Protein AF-A0A933M8C5-F1 (afdb_monomer)

Sequence (82 aa):
MYQTLTVSDMLYQKLQTTAHNGGFENLEEFIQKLIEVWQAQTEELHRRQEQVRRIDEMRARLLKTYGEMQDSTELIRADRER

pLDDT: mean 89.44, std 9.43, range [51.41, 97.44]

Foldseek 3Di:
DDDDDDDDPVVVVVLQVVCVVVVHPDSVVSVVVVVVVVVVVVVVVVVVVVVVVVVVVVVVVCCVVPNDDDDCVVVVVVVVVD

Structure (mmCIF, N/CA/C/O backbone):
data_AF-A0A933M8C5-F1
#
_entry.id   AF-A0A933M8C5-F1
#
loop_
_atom_site.group_PDB
_atom_site.id
_atom_site.type_symbol
_atom_site.label_atom_id
_atom_site.label_alt_id
_atom_site.label_comp_id
_atom_site.label_asym_id
_atom_site.label_entity_id
_atom_site.label_seq_id
_atom_site.pdbx_PDB_ins_code
_atom_site.Cartn_x
_atom_site.Cartn_y
_atom_site.Cartn_z
_atom_site.occupancy
_atom_site.B_iso_or_equiv
_atom_site.auth_seq_id
_atom_site.auth_comp_id
_atom_site.auth_asym_id
_atom_site.auth_atom_id
_atom_site.pdbx_PDB_model_num
ATOM 1 N N . MET A 1 1 ? -0.972 17.652 23.262 1.00 51.41 1 MET A N 1
ATOM 2 C CA . MET A 1 1 ? -2.015 18.362 22.491 1.00 51.41 1 MET A CA 1
ATOM 3 C C . MET A 1 1 ? -2.853 17.276 21.842 1.00 51.41 1 MET A C 1
ATOM 5 O O . MET A 1 1 ? -2.272 16.477 21.125 1.00 51.41 1 MET A O 1
ATOM 9 N N . TYR A 1 2 ? -4.137 17.154 22.177 1.00 74.38 2 TYR A N 1
ATOM 10 C CA . TYR A 1 2 ? -4.985 16.082 21.644 1.00 74.38 2 TYR A CA 1
ATOM 11 C C . TYR A 1 2 ? -5.725 16.592 20.412 1.00 74.38 2 TYR A C 1
ATOM 13 O O . TYR A 1 2 ? -6.310 17.674 20.453 1.00 74.38 2 TYR A O 1
ATOM 21 N N . GLN A 1 3 ? -5.666 15.831 19.324 1.00 81.56 3 GLN A N 1
ATOM 22 C CA . GLN A 1 3 ? -6.454 16.079 18.123 1.00 81.56 3 GLN A CA 1
ATOM 23 C C . GLN A 1 3 ? -7.560 15.032 18.069 1.00 81.56 3 GLN A C 1
ATOM 25 O O . GLN A 1 3 ? -7.307 13.845 18.255 1.00 81.56 3 GLN A O 1
ATOM 30 N N . THR A 1 4 ? -8.793 15.480 17.869 1.00 86.25 4 THR A N 1
ATOM 31 C CA . THR A 1 4 ? -9.955 14.603 17.756 1.00 86.25 4 THR A CA 1
ATOM 32 C C . THR A 1 4 ? -10.304 14.414 16.289 1.00 86.25 4 THR A C 1
ATOM 34 O O . THR A 1 4 ? -10.213 15.344 15.488 1.00 86.25 4 THR A O 1
ATOM 37 N N . LEU A 1 5 ? -10.700 13.195 15.931 1.00 86.50 5 LEU A N 1
ATOM 38 C CA . LEU A 1 5 ? -11.090 12.841 14.573 1.00 86.50 5 LEU A CA 1
ATOM 39 C C . LEU A 1 5 ? -12.496 12.255 14.624 1.00 86.50 5 LEU A C 1
ATOM 41 O O . LEU A 1 5 ? -12.761 11.318 15.375 1.00 86.50 5 LEU A O 1
ATOM 45 N N . THR A 1 6 ? -13.415 12.847 13.869 1.00 92.75 6 THR A N 1
ATOM 46 C CA . THR A 1 6 ? -14.799 12.376 13.809 1.00 92.75 6 THR A CA 1
ATOM 47 C C . THR A 1 6 ? -14.926 11.367 12.678 1.00 92.75 6 THR A C 1
ATOM 49 O O . THR A 1 6 ? -14.570 11.650 11.536 1.00 92.75 6 THR A O 1
ATOM 52 N N . VAL A 1 7 ? -15.443 10.187 12.998 1.00 92.44 7 VAL A N 1
ATOM 53 C CA . VAL A 1 7 ? -15.716 9.109 12.044 1.00 92.44 7 VAL A CA 1
ATOM 54 C C . VAL A 1 7 ? -17.177 8.693 12.162 1.00 92.44 7 VAL A C 1
ATOM 56 O O . VAL A 1 7 ? -17.820 8.967 13.173 1.00 92.44 7 VAL A O 1
ATOM 59 N N . SER A 1 8 ? -17.718 8.038 11.135 1.00 96.44 8 SER A N 1
ATOM 60 C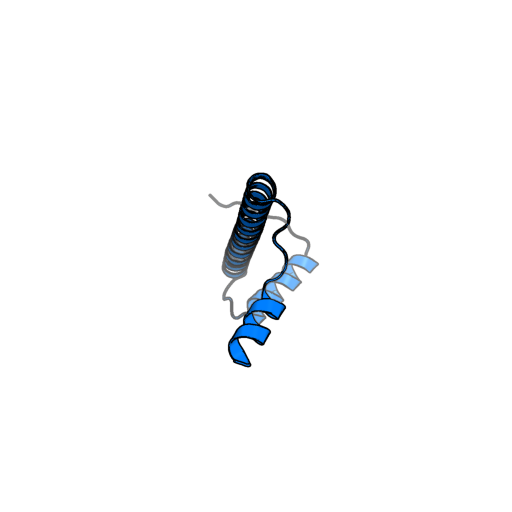 CA . SER A 1 8 ? -19.059 7.461 11.232 1.00 96.44 8 SER A CA 1
ATOM 61 C C . SER A 1 8 ? -19.079 6.288 12.213 1.00 96.44 8 SER A C 1
ATOM 63 O O . SER A 1 8 ? -18.101 5.541 12.310 1.00 96.44 8 SER A O 1
ATOM 65 N N . ASP A 1 9 ? -20.212 6.071 12.881 1.00 95.88 9 ASP A N 1
ATOM 66 C CA . ASP A 1 9 ? -20.372 4.971 13.843 1.00 95.88 9 ASP A CA 1
ATOM 67 C C . ASP A 1 9 ? -20.066 3.610 13.214 1.00 95.88 9 ASP A C 1
ATOM 69 O O . ASP A 1 9 ? -19.387 2.773 13.803 1.00 95.88 9 ASP A O 1
ATOM 73 N N . MET A 1 10 ? -20.498 3.404 11.967 1.00 96.62 10 MET A N 1
ATOM 74 C CA . MET A 1 10 ? -20.210 2.181 11.219 1.00 96.62 10 MET A CA 1
ATOM 75 C C . MET A 1 10 ? -18.703 1.971 11.020 1.00 96.62 10 MET A C 1
ATOM 77 O O . MET A 1 10 ? -18.211 0.849 11.158 1.00 96.62 10 MET A O 1
ATOM 81 N N . LEU A 1 11 ? -17.961 3.036 10.694 1.00 94.56 11 LEU A N 1
ATOM 82 C CA . LEU A 1 11 ? -16.513 2.951 10.530 1.00 94.56 11 LEU A CA 1
ATOM 83 C C . LEU A 1 11 ? -15.832 2.684 11.873 1.00 94.56 11 LEU A C 1
ATOM 85 O O . LEU A 1 11 ? -14.966 1.816 11.942 1.00 94.56 11 LEU A O 1
ATOM 89 N N . TYR A 1 12 ? -16.258 3.367 12.935 1.00 94.25 12 TYR A N 1
ATOM 90 C CA . TYR A 1 12 ? -15.745 3.145 14.283 1.00 94.25 12 TYR A CA 1
ATOM 91 C C . TYR A 1 12 ? -15.927 1.687 14.728 1.00 94.25 12 TYR A C 1
ATOM 93 O O . TYR A 1 12 ? -14.956 1.036 15.104 1.00 94.25 12 TYR A O 1
ATOM 101 N N . GLN A 1 13 ? -17.138 1.138 14.591 1.00 94.88 13 GLN A N 1
ATOM 102 C CA . GLN A 1 13 ? -17.446 -0.253 14.947 1.00 94.88 13 GLN A CA 1
ATOM 103 C C . GLN A 1 13 ? -16.600 -1.255 14.157 1.00 94.88 13 GLN A C 1
ATOM 105 O O . GLN A 1 13 ? -16.061 -2.217 14.714 1.00 94.88 13 GLN A O 1
ATOM 110 N N . LYS A 1 14 ? -16.434 -1.014 12.850 1.00 95.00 14 LYS A N 1
ATOM 111 C CA . LYS A 1 14 ? -15.593 -1.855 11.997 1.00 95.00 14 LYS A CA 1
ATOM 112 C C . LYS A 1 14 ? -14.131 -1.806 12.435 1.00 95.00 14 LYS A C 1
ATOM 114 O O . LYS A 1 14 ? -13.493 -2.856 12.523 1.00 95.00 14 LYS A O 1
ATOM 119 N N . LEU A 1 15 ? -13.602 -0.617 12.715 1.00 93.94 15 LEU A N 1
ATOM 120 C CA . LEU A 1 15 ? -12.228 -0.455 13.181 1.00 93.94 15 LEU A CA 1
ATOM 121 C C . LEU A 1 15 ? -12.017 -1.117 14.544 1.00 93.94 15 LEU A C 1
ATOM 123 O O . LEU A 1 15 ? -11.045 -1.842 14.707 1.00 93.94 15 LEU A O 1
ATOM 127 N N . GLN A 1 16 ? -12.948 -0.944 15.481 1.00 93.31 16 GLN A N 1
ATOM 128 C CA . GLN A 1 16 ? -12.879 -1.550 16.809 1.00 93.31 16 GLN A CA 1
ATOM 129 C C . GLN A 1 16 ? -12.908 -3.082 16.738 1.00 93.31 16 GLN A C 1
ATOM 131 O O . GLN A 1 16 ? -12.091 -3.745 17.371 1.00 93.31 16 GLN A O 1
ATOM 136 N N . THR A 1 17 ? -13.796 -3.648 15.915 1.00 94.56 17 THR A N 1
ATOM 137 C CA . THR A 1 17 ? -13.872 -5.102 15.697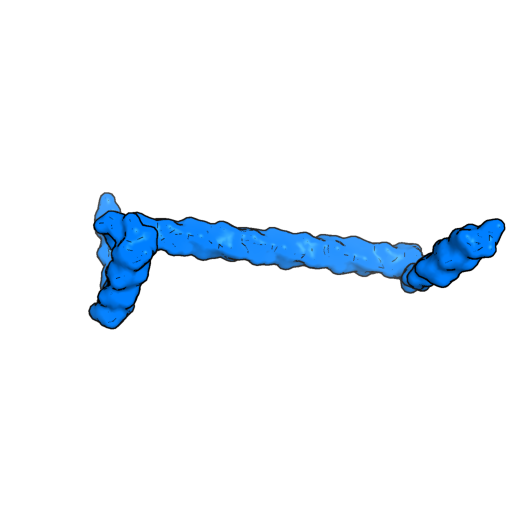 1.00 94.56 17 THR A CA 1
ATOM 138 C C . THR A 1 17 ? -12.589 -5.630 15.056 1.00 94.56 17 THR A C 1
ATOM 140 O O . THR A 1 17 ? -12.069 -6.666 15.457 1.00 94.56 17 THR A O 1
ATOM 143 N N . THR A 1 18 ? -12.047 -4.907 14.072 1.00 94.38 18 THR A N 1
ATOM 144 C CA . THR A 1 18 ? -10.805 -5.302 13.390 1.00 94.38 18 THR A CA 1
ATOM 145 C C . THR A 1 18 ? -9.603 -5.220 14.331 1.00 94.38 18 THR A C 1
ATOM 147 O O . THR A 1 18 ? -8.797 -6.145 14.354 1.00 94.38 18 THR A O 1
ATOM 150 N N . ALA A 1 19 ? -9.514 -4.162 15.142 1.00 94.12 19 ALA A N 1
ATOM 151 C CA . ALA A 1 19 ? -8.486 -3.994 16.165 1.00 94.12 19 ALA A CA 1
ATOM 152 C C . ALA A 1 19 ? -8.529 -5.144 17.179 1.00 94.12 19 ALA A C 1
ATOM 154 O O . ALA A 1 19 ? -7.515 -5.795 17.420 1.00 94.12 19 ALA A O 1
ATOM 155 N N . HIS A 1 20 ? -9.718 -5.459 17.700 1.00 93.00 20 HIS A N 1
ATOM 156 C CA . HIS A 1 20 ? -9.891 -6.540 18.665 1.00 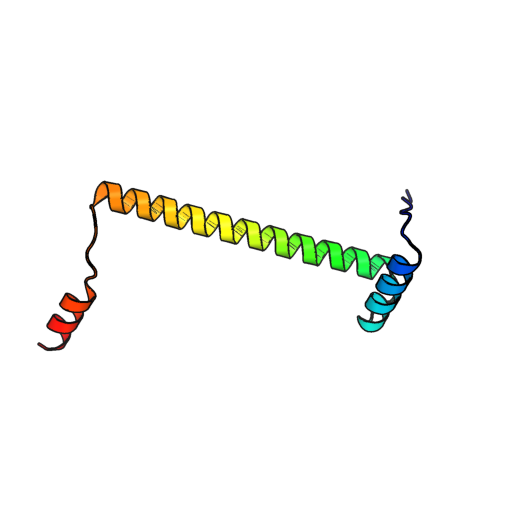93.00 20 HIS A CA 1
ATOM 157 C C . HIS A 1 20 ? -9.515 -7.907 18.079 1.00 93.00 20 HIS A C 1
ATOM 159 O O . HIS A 1 20 ? -8.755 -8.655 18.687 1.00 93.00 20 HIS A O 1
ATOM 165 N N . ASN A 1 21 ? -9.967 -8.205 16.857 1.00 93.25 21 ASN A N 1
ATOM 166 C CA . ASN A 1 21 ? -9.606 -9.442 16.158 1.00 93.25 21 ASN A CA 1
ATOM 167 C C . ASN A 1 21 ? -8.104 -9.527 15.844 1.00 93.25 21 ASN A C 1
ATOM 169 O O . ASN A 1 21 ? -7.556 -10.622 15.749 1.00 93.25 21 ASN A O 1
ATOM 173 N N . GLY A 1 22 ? -7.447 -8.380 15.668 1.00 90.06 22 GLY A N 1
ATOM 174 C CA . GLY A 1 22 ? -6.003 -8.270 15.484 1.00 90.06 22 GLY A CA 1
ATOM 175 C C . GLY A 1 22 ? -5.196 -8.339 16.783 1.00 90.06 22 GLY A C 1
ATOM 176 O O . GLY A 1 22 ? -3.972 -8.301 16.712 1.00 90.06 22 GLY A O 1
ATOM 177 N N . GLY A 1 23 ? -5.853 -8.440 17.945 1.00 93.56 23 GLY A N 1
ATOM 178 C CA . GLY A 1 23 ? -5.200 -8.502 19.254 1.00 93.56 23 GLY A CA 1
ATOM 179 C C . GLY A 1 23 ? -4.687 -7.157 19.776 1.00 93.56 23 GLY A C 1
ATOM 180 O O . GLY A 1 23 ? -3.858 -7.151 20.678 1.00 93.56 23 GLY A O 1
ATOM 181 N N . PHE A 1 24 ? -5.153 -6.034 19.224 1.00 94.38 24 PHE A N 1
ATOM 182 C CA . PHE A 1 24 ? -4.767 -4.700 19.686 1.00 94.38 24 PHE A CA 1
ATOM 183 C C . PHE A 1 24 ? -5.551 -4.309 20.940 1.00 94.38 24 PHE A C 1
ATOM 185 O O . PHE A 1 24 ? -6.764 -4.530 21.020 1.00 94.38 24 PHE A O 1
ATOM 192 N N . GLU A 1 25 ? -4.869 -3.694 21.907 1.00 86.94 25 GLU A N 1
ATOM 193 C CA . GLU A 1 25 ? -5.474 -3.327 23.193 1.00 86.94 25 GLU A CA 1
ATOM 194 C C . GLU A 1 25 ? -6.374 -2.094 23.076 1.00 86.94 25 GLU A C 1
ATOM 196 O O . GLU A 1 25 ? -7.346 -1.941 23.819 1.00 86.94 25 GLU A O 1
ATOM 201 N N . ASN A 1 26 ? -6.076 -1.210 22.123 1.00 88.62 26 ASN A N 1
ATOM 202 C CA . ASN A 1 26 ? -6.878 -0.028 21.856 1.00 88.62 26 ASN A CA 1
ATOM 203 C C . ASN A 1 26 ? -6.862 0.363 20.370 1.00 88.62 26 ASN A C 1
ATOM 205 O O . ASN A 1 26 ? -6.027 -0.065 19.572 1.00 88.62 26 ASN A O 1
ATOM 209 N N . LEU A 1 27 ? -7.835 1.196 20.001 1.00 90.94 27 LEU A N 1
ATOM 210 C CA . LEU A 1 27 ? -8.029 1.628 18.622 1.00 90.94 27 LEU A CA 1
ATOM 211 C C . LEU A 1 27 ? -6.893 2.538 18.119 1.00 90.94 27 LEU A C 1
ATOM 213 O O . LEU A 1 27 ? -6.594 2.529 16.929 1.00 90.94 27 LEU A O 1
ATOM 217 N N . GLU A 1 28 ? -6.264 3.312 19.002 1.00 91.00 28 GLU A N 1
ATOM 218 C CA . GLU A 1 28 ? -5.179 4.230 18.642 1.00 91.00 28 GLU A CA 1
ATOM 219 C C . GLU A 1 28 ? -3.927 3.464 18.200 1.00 91.00 28 GLU A C 1
ATOM 221 O O . GLU A 1 28 ? -3.382 3.746 17.136 1.00 91.00 28 GLU A O 1
ATOM 226 N N . GLU A 1 29 ? -3.541 2.429 18.945 1.00 92.38 29 GLU A N 1
ATOM 227 C CA . GLU A 1 29 ? -2.450 1.518 18.594 1.00 92.38 29 GLU A CA 1
ATOM 228 C C . GLU A 1 29 ? -2.701 0.842 17.240 1.00 92.38 29 GLU A C 1
ATOM 230 O O . GLU A 1 29 ? -1.817 0.789 16.381 1.00 92.38 29 GLU A O 1
ATOM 235 N N . PHE A 1 30 ? -3.932 0.384 17.007 1.00 94.75 30 PHE A N 1
ATOM 236 C CA . PHE A 1 30 ? -4.313 -0.207 15.729 1.00 94.75 30 PHE A CA 1
ATOM 237 C C . PHE A 1 30 ? -4.201 0.793 14.570 1.00 94.75 30 PHE A C 1
ATOM 239 O O . PHE A 1 30 ? -3.657 0.460 13.515 1.00 94.75 30 PHE A O 1
ATOM 246 N N . ILE A 1 31 ? -4.680 2.027 14.755 1.00 93.06 31 ILE A N 1
ATOM 247 C CA . ILE A 1 31 ? -4.575 3.088 13.743 1.00 93.06 31 ILE A CA 1
ATOM 248 C C . ILE A 1 31 ? -3.106 3.424 13.469 1.00 93.06 31 ILE A C 1
ATOM 250 O O . ILE A 1 31 ? -2.715 3.513 12.305 1.00 93.06 31 ILE A O 1
ATOM 254 N N . GLN A 1 32 ? -2.283 3.549 14.510 1.00 94.06 32 GLN A N 1
ATOM 255 C CA . GLN A 1 32 ? -0.846 3.779 14.378 1.00 94.06 32 GLN A CA 1
ATOM 256 C C . GLN A 1 32 ? -0.191 2.667 13.548 1.00 94.06 32 GLN A C 1
ATOM 258 O O . GLN A 1 32 ? 0.532 2.943 12.588 1.00 94.06 32 GLN A O 1
ATOM 263 N N . LYS A 1 33 ? -0.519 1.403 13.839 1.00 93.69 33 LYS A N 1
ATOM 264 C CA . LYS A 1 33 ? 0.006 0.262 13.085 1.00 93.69 33 LYS A CA 1
ATOM 265 C C . LYS A 1 33 ? -0.448 0.258 11.628 1.00 93.69 33 LYS A C 1
ATOM 267 O O . LYS A 1 33 ? 0.353 -0.034 10.739 1.00 93.69 33 LYS A O 1
ATOM 272 N N . LEU A 1 34 ? -1.709 0.594 11.364 1.00 93.69 34 LEU A N 1
ATOM 273 C CA . LEU A 1 34 ? -2.227 0.723 10.002 1.00 93.69 34 LEU A CA 1
ATOM 274 C C . LEU A 1 34 ? -1.468 1.790 9.206 1.00 93.69 34 LEU A C 1
ATOM 276 O O . LEU A 1 34 ? -1.133 1.550 8.046 1.00 93.69 34 LEU A O 1
ATOM 280 N N . ILE A 1 35 ? -1.172 2.935 9.826 1.00 94.94 35 ILE A N 1
ATOM 281 C CA . ILE A 1 35 ? -0.407 4.017 9.195 1.00 94.94 35 ILE A CA 1
ATOM 282 C C . ILE A 1 35 ? 1.004 3.538 8.846 1.00 94.94 35 ILE A C 1
ATOM 284 O O . ILE A 1 35 ? 1.431 3.714 7.707 1.00 94.94 35 ILE A O 1
ATOM 288 N N . GLU A 1 36 ? 1.700 2.882 9.776 1.00 95.75 36 GLU A N 1
ATOM 289 C CA . GLU A 1 36 ? 3.048 2.343 9.541 1.00 95.75 36 GLU A CA 1
ATOM 290 C C . GLU A 1 36 ? 3.078 1.345 8.379 1.00 95.75 36 GLU A C 1
ATOM 292 O O . GLU A 1 36 ? 3.932 1.429 7.495 1.00 95.75 36 GLU A O 1
ATOM 297 N N . VAL A 1 37 ? 2.127 0.405 8.356 1.00 95.88 37 VAL A N 1
ATOM 298 C CA . VAL A 1 37 ? 2.033 -0.600 7.288 1.00 95.88 37 VAL A CA 1
ATOM 299 C C . VAL A 1 37 ? 1.756 0.070 5.947 1.00 95.88 37 VAL A C 1
ATOM 301 O O . VAL A 1 37 ? 2.395 -0.267 4.949 1.00 95.88 37 VAL A O 1
ATOM 304 N N . TRP A 1 38 ? 0.833 1.030 5.912 1.00 96.56 38 TRP A N 1
ATOM 305 C CA . TRP A 1 38 ? 0.497 1.746 4.687 1.00 96.56 38 TRP A CA 1
ATOM 306 C C . TRP A 1 38 ? 1.675 2.577 4.159 1.00 96.56 38 TRP A C 1
ATOM 308 O O . TRP A 1 38 ? 1.950 2.560 2.957 1.00 96.56 38 TRP A O 1
ATOM 318 N N . GLN A 1 39 ? 2.416 3.250 5.044 1.00 96.19 39 GLN A N 1
ATOM 319 C CA . GLN A 1 39 ? 3.629 3.988 4.683 1.00 96.19 39 GLN A CA 1
ATOM 320 C C . GLN A 1 39 ? 4.696 3.054 4.111 1.00 96.19 39 GLN A C 1
ATOM 322 O O . GLN A 1 39 ? 5.180 3.294 3.006 1.00 96.19 39 GLN A O 1
ATOM 327 N N . ALA A 1 40 ? 4.988 1.941 4.790 1.00 96.12 40 ALA A N 1
ATOM 328 C CA . ALA A 1 40 ? 5.974 0.968 4.327 1.00 96.12 40 ALA A CA 1
ATOM 329 C C . ALA A 1 40 ? 5.610 0.373 2.954 1.00 96.12 40 ALA A C 1
ATOM 331 O O . ALA A 1 40 ? 6.473 0.215 2.089 1.00 96.12 40 ALA A O 1
ATOM 332 N N . GLN A 1 41 ? 4.328 0.071 2.723 1.00 96.69 41 GLN A N 1
ATOM 333 C CA . GLN A 1 41 ? 3.849 -0.415 1.425 1.00 96.69 41 GLN A CA 1
ATOM 334 C C . GLN A 1 41 ? 3.982 0.640 0.325 1.00 96.69 41 GLN A C 1
ATOM 336 O O . GLN A 1 41 ? 4.387 0.321 -0.793 1.00 96.69 41 GLN A O 1
ATOM 341 N N . THR A 1 42 ? 3.662 1.893 0.640 1.00 96.94 42 THR A N 1
ATOM 342 C CA . THR A 1 42 ? 3.759 3.010 -0.305 1.00 96.94 42 THR A CA 1
ATOM 343 C C . THR A 1 42 ? 5.214 3.284 -0.683 1.00 96.94 42 THR A C 1
ATOM 345 O O . THR A 1 42 ? 5.535 3.430 -1.862 1.00 96.94 42 THR A O 1
ATOM 348 N N . GLU A 1 43 ? 6.119 3.285 0.295 1.00 96.62 43 GLU A N 1
ATOM 349 C CA . GLU A 1 43 ? 7.558 3.415 0.061 1.00 96.62 43 GLU A CA 1
ATOM 350 C C . GLU A 1 43 ? 8.101 2.272 -0.797 1.00 96.62 43 GLU A C 1
ATOM 352 O O . GLU A 1 43 ? 8.834 2.510 -1.757 1.00 96.62 43 GLU A O 1
ATOM 357 N N . GLU A 1 44 ? 7.717 1.030 -0.499 1.00 96.44 44 GLU A N 1
ATOM 358 C CA . GLU A 1 44 ? 8.136 -0.128 -1.283 1.00 96.44 44 GLU A CA 1
ATOM 359 C C . GLU A 1 44 ? 7.638 -0.057 -2.731 1.00 96.44 44 GLU A C 1
ATOM 361 O O . GLU A 1 44 ? 8.400 -0.333 -3.661 1.00 96.44 44 GLU A O 1
ATOM 366 N N . LEU A 1 45 ? 6.390 0.366 -2.944 1.00 96.81 45 LEU A N 1
ATOM 367 C CA . LEU A 1 45 ? 5.843 0.568 -4.283 1.00 96.81 45 LEU A CA 1
ATOM 368 C C . LEU A 1 45 ? 6.652 1.614 -5.062 1.00 96.81 45 LEU A C 1
ATOM 370 O O . LEU A 1 45 ? 7.045 1.354 -6.202 1.00 96.81 45 LEU A O 1
ATOM 374 N N . HIS A 1 46 ? 6.952 2.758 -4.442 1.00 96.88 46 HIS A N 1
ATOM 375 C CA . HIS A 1 46 ? 7.777 3.795 -5.060 1.00 96.88 46 HIS A CA 1
ATOM 376 C C . HIS A 1 46 ? 9.186 3.289 -5.387 1.00 96.88 46 HIS A C 1
ATOM 378 O O . HIS A 1 46 ? 9.684 3.531 -6.488 1.00 96.88 46 HIS A O 1
ATOM 384 N N . ARG A 1 47 ? 9.820 2.529 -4.481 1.00 96.56 47 ARG A N 1
ATOM 385 C CA . ARG A 1 47 ? 11.140 1.926 -4.736 1.00 96.56 47 ARG A CA 1
ATOM 386 C C . ARG A 1 47 ? 11.119 1.004 -5.950 1.00 96.56 47 ARG A C 1
ATOM 388 O O . ARG A 1 47 ? 12.021 1.082 -6.784 1.00 96.56 47 ARG A O 1
ATOM 395 N N . ARG A 1 48 ? 10.093 0.160 -6.080 1.00 96.50 48 ARG A N 1
ATOM 396 C CA . ARG A 1 48 ? 9.950 -0.745 -7.231 1.00 96.50 48 ARG A CA 1
ATOM 397 C C . ARG A 1 48 ? 9.748 0.012 -8.537 1.00 96.50 48 ARG A C 1
ATOM 399 O O . ARG A 1 48 ? 10.378 -0.326 -9.534 1.00 96.50 48 ARG A O 1
ATOM 406 N N . GLN A 1 49 ? 8.909 1.044 -8.534 1.00 97.12 49 GLN A N 1
ATOM 407 C CA . GLN A 1 49 ? 8.685 1.879 -9.717 1.00 97.12 49 GLN A CA 1
ATOM 408 C C . GLN A 1 49 ? 9.974 2.575 -10.171 1.00 97.12 49 GLN A C 1
ATOM 410 O O . GLN A 1 49 ? 1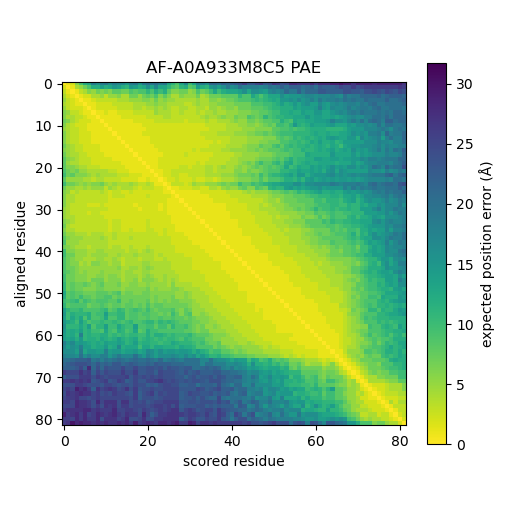0.290 2.578 -11.359 1.00 97.12 49 GLN A O 1
ATOM 415 N N . GLU A 1 50 ? 10.759 3.093 -9.227 1.00 97.38 50 GLU A N 1
ATOM 416 C CA . GLU A 1 50 ? 12.055 3.706 -9.517 1.00 97.38 50 GLU A CA 1
ATOM 417 C C . GLU A 1 50 ? 13.064 2.690 -10.081 1.00 97.38 50 GLU A C 1
ATOM 419 O O . GLU A 1 50 ? 13.796 2.991 -11.023 1.00 97.38 50 GLU A O 1
ATOM 424 N N . GLN A 1 51 ? 13.091 1.460 -9.560 1.00 97.25 51 GLN A N 1
ATOM 425 C CA . GLN A 1 51 ? 13.938 0.398 -10.112 1.00 97.25 51 GLN A CA 1
ATOM 426 C C . GLN A 1 51 ? 13.562 0.045 -11.554 1.00 97.25 51 GLN A C 1
ATOM 428 O O . GLN A 1 51 ? 14.449 -0.054 -12.401 1.00 97.25 51 GLN A O 1
ATOM 433 N N . VAL A 1 52 ? 12.266 -0.109 -11.844 1.00 97.44 52 VAL A N 1
ATOM 434 C CA . VAL A 1 52 ? 11.775 -0.361 -13.209 1.00 97.44 52 VAL A CA 1
ATOM 435 C C . VAL A 1 52 ? 12.200 0.771 -14.139 1.00 97.44 52 VAL A C 1
ATOM 437 O O . VAL A 1 52 ? 12.811 0.512 -15.174 1.00 97.44 52 VAL A O 1
ATOM 440 N N . ARG A 1 53 ? 12.004 2.026 -13.720 1.00 97.00 53 ARG A N 1
ATOM 441 C CA . ARG A 1 53 ? 12.431 3.196 -14.492 1.00 97.00 53 ARG A CA 1
ATOM 442 C C . ARG A 1 53 ? 13.928 3.165 -14.812 1.00 97.00 53 ARG A C 1
ATOM 444 O O . ARG A 1 53 ? 14.313 3.408 -15.952 1.00 97.00 53 ARG A O 1
ATOM 451 N N . ARG A 1 54 ? 14.783 2.830 -13.842 1.00 96.75 54 ARG A N 1
ATOM 452 C CA . ARG A 1 54 ? 16.238 2.716 -14.066 1.00 96.75 54 ARG A CA 1
ATOM 453 C C . ARG A 1 54 ? 16.597 1.610 -15.051 1.00 96.75 54 ARG A C 1
ATOM 455 O O . ARG A 1 54 ? 17.506 1.793 -15.859 1.00 96.75 54 ARG A O 1
ATOM 462 N N . ILE A 1 55 ? 15.903 0.474 -14.991 1.00 95.88 55 ILE A N 1
ATOM 463 C CA . ILE A 1 55 ? 16.090 -0.629 -15.941 1.00 95.88 55 ILE A CA 1
ATOM 464 C C . ILE A 1 55 ? 15.709 -0.177 -17.350 1.00 95.88 55 ILE A C 1
ATOM 466 O O . ILE A 1 55 ? 16.465 -0.425 -18.288 1.00 95.88 55 ILE A O 1
ATOM 470 N N . ASP A 1 56 ? 14.585 0.518 -17.500 1.00 96.06 56 ASP A N 1
ATOM 471 C CA . ASP A 1 56 ? 14.127 1.017 -18.795 1.00 96.06 56 ASP A CA 1
ATOM 472 C C . ASP A 1 56 ? 15.082 2.074 -19.361 1.00 96.06 56 ASP A C 1
ATOM 474 O O . ASP A 1 56 ? 15.463 2.005 -20.531 1.00 96.06 56 ASP A O 1
ATOM 478 N N . GLU A 1 57 ? 15.565 2.996 -18.524 1.00 96.19 57 GLU A N 1
ATOM 479 C CA . GLU A 1 57 ? 16.589 3.970 -18.913 1.00 96.19 57 GLU A CA 1
ATOM 480 C C . GLU A 1 57 ? 17.893 3.283 -19.346 1.00 96.19 57 GLU A C 1
ATOM 482 O O . GLU A 1 57 ? 18.505 3.678 -20.342 1.00 96.19 57 GLU A O 1
ATOM 487 N N . MET A 1 58 ? 18.322 2.236 -18.637 1.00 94.44 58 MET A N 1
ATOM 488 C CA . MET A 1 58 ? 19.499 1.449 -19.008 1.00 94.44 58 MET A CA 1
ATOM 489 C C . MET A 1 58 ? 19.287 0.719 -20.339 1.00 94.44 58 MET A C 1
ATOM 491 O O . MET A 1 58 ? 20.151 0.791 -21.213 1.00 94.44 58 MET A O 1
ATOM 495 N N . ARG A 1 59 ? 18.138 0.059 -20.526 1.00 90.50 59 ARG A N 1
ATOM 496 C CA . ARG A 1 59 ? 17.780 -0.623 -21.779 1.00 90.50 59 ARG A CA 1
ATOM 497 C C . ARG A 1 59 ? 17.768 0.344 -22.954 1.00 90.50 59 ARG A C 1
ATOM 499 O O . ARG A 1 59 ? 18.362 0.042 -23.983 1.00 90.50 59 ARG A O 1
ATOM 506 N N . ALA A 1 60 ? 17.178 1.525 -22.785 1.00 92.50 60 ALA A N 1
ATOM 507 C CA . ALA A 1 60 ? 17.167 2.561 -23.811 1.00 92.50 60 ALA A CA 1
ATOM 508 C C . ALA A 1 60 ? 18.588 3.026 -24.177 1.00 92.50 60 ALA A C 1
ATOM 510 O O . ALA A 1 60 ? 18.899 3.197 -25.356 1.00 92.50 60 ALA A O 1
ATOM 511 N N . ARG A 1 61 ? 19.481 3.189 -23.188 1.00 92.62 61 ARG A N 1
ATOM 512 C CA . ARG A 1 61 ? 20.894 3.531 -23.439 1.00 92.62 61 ARG A CA 1
ATOM 513 C C . ARG A 1 61 ? 21.633 2.425 -24.188 1.00 92.62 61 ARG A C 1
ATOM 515 O O . ARG A 1 61 ? 22.371 2.735 -25.122 1.00 92.62 61 ARG A O 1
ATOM 522 N N . LEU A 1 62 ? 21.437 1.165 -23.803 1.00 91.69 62 LEU A N 1
ATOM 523 C CA . LEU A 1 62 ? 22.060 0.021 -24.474 1.00 91.69 62 LEU A CA 1
ATOM 524 C C . LEU A 1 62 ? 21.564 -0.104 -25.915 1.00 91.69 62 LEU A C 1
ATOM 526 O O . LEU A 1 62 ? 22.389 -0.171 -26.819 1.00 91.69 62 LEU A O 1
ATOM 530 N N . LEU A 1 63 ? 20.251 -0.013 -26.138 1.00 91.75 63 LEU A N 1
ATOM 531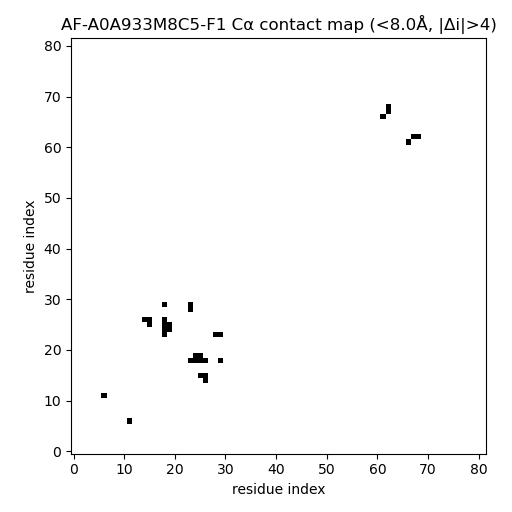 C CA . LEU A 1 63 ? 19.652 -0.029 -27.474 1.00 91.75 63 LEU A CA 1
ATOM 532 C C . LEU A 1 63 ? 20.203 1.103 -28.350 1.00 91.75 63 LE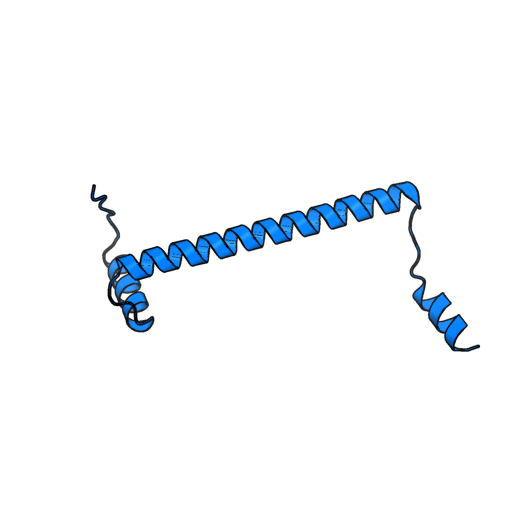U A C 1
ATOM 534 O O . LEU A 1 63 ? 20.575 0.878 -29.496 1.00 91.75 63 LEU A O 1
ATOM 538 N N . LYS A 1 64 ? 20.314 2.322 -27.807 1.00 92.06 64 LYS A N 1
ATOM 539 C CA . LYS A 1 64 ? 20.895 3.461 -28.533 1.00 92.06 64 LYS A CA 1
ATOM 540 C C . LYS A 1 64 ? 22.367 3.239 -28.901 1.00 92.06 64 LYS A C 1
ATOM 542 O O . LYS A 1 64 ? 22.812 3.732 -29.931 1.00 92.06 64 LYS A O 1
ATOM 547 N N . THR A 1 65 ? 23.124 2.560 -28.042 1.00 91.31 65 THR A N 1
ATOM 548 C CA . THR A 1 65 ? 24.576 2.387 -28.204 1.00 91.31 65 THR A CA 1
ATOM 549 C C . THR A 1 65 ? 24.915 1.214 -29.119 1.00 91.31 65 THR A C 1
ATOM 551 O O . THR A 1 65 ? 25.824 1.323 -29.936 1.00 91.31 65 THR A O 1
ATOM 554 N N . TYR A 1 66 ? 24.191 0.104 -28.986 1.00 88.81 66 TYR A N 1
ATOM 555 C CA . TYR A 1 66 ? 24.525 -1.172 -29.620 1.00 88.81 66 TYR A CA 1
ATOM 556 C C . TYR A 1 66 ? 23.497 -1.630 -30.663 1.00 88.81 66 TYR A C 1
ATOM 558 O O . TYR A 1 66 ? 23.750 -2.605 -31.364 1.00 88.81 66 TYR A O 1
ATOM 566 N N . GLY A 1 67 ? 22.366 -0.933 -30.802 1.00 84.94 67 GLY A N 1
ATOM 567 C CA . GLY A 1 67 ? 21.244 -1.394 -31.618 1.00 84.94 67 GLY A CA 1
ATOM 568 C C . GLY A 1 67 ? 20.485 -2.547 -30.955 1.00 84.94 67 GLY A C 1
ATOM 569 O O . GLY A 1 67 ? 20.653 -2.820 -29.764 1.00 84.94 67 GLY A O 1
ATOM 570 N N . GLU A 1 68 ? 19.615 -3.216 -31.713 1.00 81.94 68 GLU A N 1
ATOM 571 C CA . GLU A 1 68 ? 18.952 -4.435 -31.239 1.00 81.94 68 GLU A CA 1
ATOM 572 C C . GLU A 1 68 ? 19.980 -5.552 -31.032 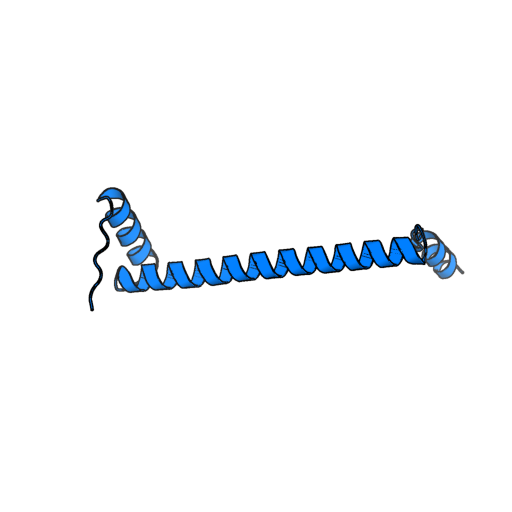1.00 81.94 68 GLU A C 1
ATOM 574 O O . GLU A 1 68 ? 20.637 -5.999 -31.971 1.00 81.94 68 GLU A O 1
ATOM 579 N N . MET A 1 69 ? 20.103 -6.026 -29.792 1.00 74.50 69 MET A N 1
ATOM 580 C CA . MET A 1 69 ? 20.881 -7.222 -29.483 1.00 74.50 69 MET A CA 1
ATOM 581 C C . MET A 1 69 ? 19.976 -8.442 -29.662 1.00 74.50 69 MET A C 1
ATOM 583 O O . MET A 1 69 ? 19.022 -8.617 -28.904 1.00 74.50 69 MET A O 1
ATOM 587 N N . GLN A 1 70 ? 20.258 -9.271 -30.670 1.00 74.19 70 GLN A N 1
ATOM 588 C CA . GLN A 1 70 ? 19.534 -10.526 -30.871 1.00 74.19 70 GLN A CA 1
ATOM 589 C C . GLN A 1 70 ? 19.807 -11.508 -29.727 1.00 74.19 70 GLN A C 1
ATOM 591 O O . GLN A 1 70 ? 20.901 -11.537 -29.153 1.00 74.19 70 GLN A O 1
ATOM 596 N N . ASP A 1 71 ? 18.799 -12.314 -29.399 1.00 74.88 71 ASP A N 1
ATOM 597 C CA . ASP A 1 71 ? 18.921 -13.349 -28.379 1.00 74.88 71 ASP A CA 1
ATOM 598 C C . ASP A 1 71 ? 20.004 -14.358 -28.788 1.00 74.88 71 ASP A C 1
ATOM 600 O O . ASP A 1 71 ? 19.987 -14.926 -29.879 1.00 74.88 71 ASP A O 1
ATOM 604 N N . SER A 1 72 ? 20.981 -14.555 -27.908 1.00 75.62 72 SER A N 1
ATOM 605 C CA . SER A 1 72 ? 22.131 -15.431 -28.142 1.00 75.62 72 SER A CA 1
ATOM 606 C C . SER A 1 72 ? 21.864 -16.874 -27.704 1.00 75.62 72 SER A C 1
ATOM 608 O O . SER A 1 72 ? 22.765 -17.707 -27.791 1.00 75.62 72 SER A O 1
ATOM 610 N N . THR A 1 73 ? 20.649 -17.208 -27.249 1.00 80.25 73 THR A N 1
ATOM 61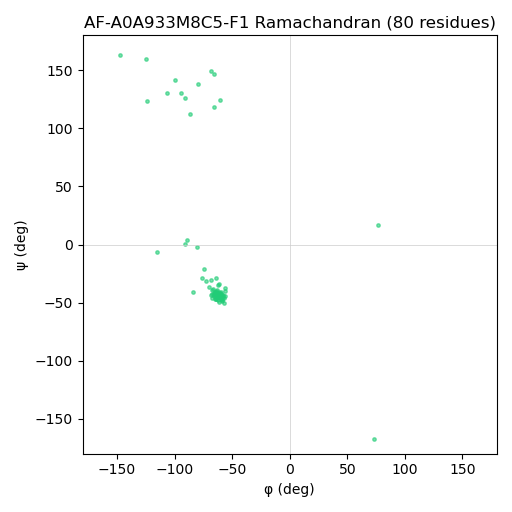1 C CA . THR A 1 73 ? 20.304 -18.573 -26.812 1.00 80.25 73 THR A CA 1
ATOM 612 C C . THR A 1 73 ? 20.557 -19.632 -27.880 1.00 80.25 73 THR A C 1
ATOM 614 O O . THR A 1 73 ? 21.024 -20.718 -27.535 1.00 80.25 73 THR A O 1
ATOM 617 N N . GLU A 1 74 ? 20.312 -19.339 -29.160 1.00 74.06 74 GLU A N 1
ATOM 618 C CA . GLU A 1 74 ? 20.607 -20.285 -30.245 1.00 74.06 74 GLU A CA 1
ATOM 619 C C . GLU A 1 74 ? 22.114 -20.515 -30.424 1.00 74.06 74 GLU A C 1
ATOM 621 O O . GLU A 1 74 ? 22.552 -21.655 -30.576 1.00 74.06 74 GLU A O 1
ATOM 626 N N . LEU A 1 75 ? 22.926 -19.459 -30.302 1.00 74.06 75 LEU A N 1
ATOM 627 C CA . LEU A 1 75 ? 24.388 -19.550 -30.377 1.00 74.06 75 LEU A CA 1
ATOM 628 C C . LEU A 1 75 ? 24.968 -20.341 -29.196 1.00 74.06 75 LEU A C 1
ATOM 630 O O . LEU A 1 75 ? 25.879 -21.143 -29.376 1.00 74.06 75 LEU A O 1
ATOM 634 N N . ILE A 1 76 ? 24.407 -20.161 -27.996 1.00 75.94 76 ILE A N 1
ATO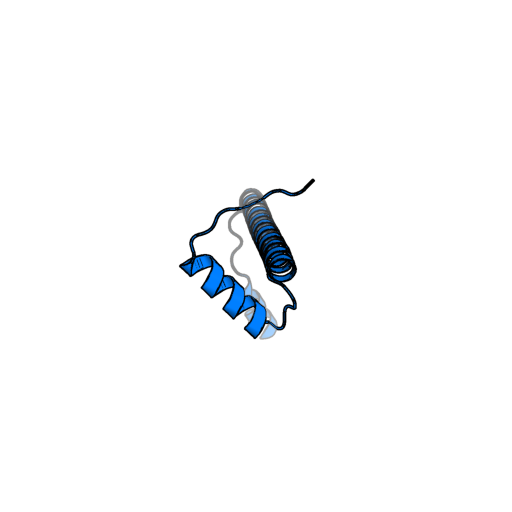M 635 C CA . ILE A 1 76 ? 24.828 -20.880 -26.785 1.00 75.94 76 ILE A CA 1
ATOM 636 C C . ILE A 1 76 ? 24.436 -22.364 -26.849 1.00 75.94 76 ILE A C 1
ATOM 638 O O . ILE A 1 76 ? 25.197 -23.213 -26.384 1.00 75.94 76 ILE A O 1
ATOM 642 N N . ARG A 1 77 ? 23.269 -22.708 -27.419 1.00 75.19 77 ARG A N 1
ATOM 643 C CA . ARG A 1 77 ? 22.900 -24.118 -27.654 1.00 75.19 77 ARG A CA 1
ATOM 644 C C . ARG A 1 77 ? 23.844 -24.785 -28.646 1.00 75.19 77 ARG A C 1
ATOM 646 O O . ARG A 1 77 ? 24.337 -25.865 -28.346 1.00 75.19 77 ARG A O 1
ATOM 653 N N . ALA A 1 78 ? 24.132 -24.123 -29.765 1.00 74.25 78 ALA A N 1
ATOM 654 C CA . ALA A 1 78 ? 25.021 -24.655 -30.794 1.00 74.25 78 ALA A CA 1
ATOM 655 C C . ALA A 1 78 ? 26.455 -24.895 -30.282 1.00 74.25 78 ALA A C 1
ATOM 657 O O . ALA A 1 78 ? 27.101 -25.850 -30.704 1.00 74.25 78 ALA A O 1
ATOM 658 N N . ASP A 1 79 ? 26.949 -24.062 -29.360 1.00 76.50 79 ASP A N 1
ATOM 659 C CA . ASP A 1 79 ? 28.266 -24.245 -28.733 1.00 76.50 79 ASP A CA 1
ATOM 660 C C . ASP A 1 79 ? 28.289 -25.410 -27.726 1.00 76.50 79 ASP A C 1
ATOM 662 O O . ASP A 1 79 ? 29.291 -26.103 -27.597 1.00 76.50 79 ASP A O 1
ATOM 666 N N . ARG A 1 80 ? 27.163 -25.685 -27.053 1.00 68.75 80 ARG A N 1
ATOM 667 C CA . ARG A 1 80 ? 27.018 -26.811 -26.110 1.00 68.75 80 ARG A CA 1
ATOM 668 C C . ARG A 1 80 ? 26.903 -28.183 -26.771 1.00 68.75 80 ARG A C 1
ATOM 670 O O . ARG A 1 80 ? 27.090 -29.188 -26.092 1.00 68.75 80 ARG A O 1
ATOM 677 N N . GLU A 1 81 ? 26.516 -28.219 -28.040 1.00 77.88 81 GLU A N 1
ATOM 678 C CA . GLU A 1 81 ? 26.370 -29.444 -28.834 1.00 77.88 81 GLU A CA 1
ATOM 679 C C . GLU A 1 81 ? 27.661 -29.820 -29.594 1.00 77.88 81 GLU A C 1
ATOM 681 O O . GLU A 1 81 ? 27.680 -30.839 -30.287 1.00 77.88 81 GLU A O 1
ATOM 686 N N . ARG A 1 82 ? 28.735 -29.024 -29.455 1.00 59.28 82 ARG A N 1
ATOM 687 C CA . ARG A 1 82 ? 30.098 -29.334 -29.922 1.00 59.28 82 ARG A CA 1
ATOM 688 C C . ARG A 1 82 ? 30.928 -30.043 -28.859 1.00 59.28 82 ARG A C 1
ATOM 690 O O . ARG A 1 82 ? 31.753 -30.885 -29.278 1.00 59.28 82 ARG A O 1
#

Secondary structure (DSSP, 8-state):
--------HHHHHHHHHHHHHTT-SSHHHHHHHHHHHHHHHHHHHHHHHHHHHHHHHHHHHHHHHH------HHHHHHHHT-

Solvent-accessible surface area (backbone atoms only — not comparable to full-atom values): 4930 Å² total; per-residue (Å²): 136,90,83,86,80,90,72,55,69,69,56,50,54,50,50,48,53,50,20,51,77,69,69,38,94,43,61,64,62,37,52,53,50,51,52,54,53,52,51,53,50,52,51,51,51,52,52,51,52,54,50,51,50,52,51,52,54,50,51,53,51,47,38,73,74,69,42,86,78,74,84,55,66,66,61,55,52,60,60,73,75,108

Mean predicted aligned error: 9.19 Å

Nearest PDB structures (foldseek):
  5zkt-assembly1_A  TM=7.407E-01  e=1.279E+00  Oryza sativa Japonica Group
  7vp2-assembly1_B  TM=7.264E-01  e=1.279E+00  Arabidopsis thaliana
  7vp5-assembly1_B  TM=7.552E-01  e=2.421E+00  Arabidopsis thaliana
  7vp4-assembly1_A  TM=7.197E-01  e=2.600E+00  Arabidopsis thaliana

Radius of gyration: 25.91 Å; Cα contacts (8 Å, |Δi|>4): 16; chains: 1; bounding box: 50×48×55 Å